Protein AF-A0A7Y5EHY9-F1 (afdb_monomer)

Secondary structure (DSSP, 8-state):
-------PPPHHHHHHHHHHHHHHHHHTTT-HHHHHHHHHS-BGGGTSB-GGGGTTSHHHHHHHHHHHHHHHTT---

InterPro domains:
  IPR011979 Antitoxin Xre [TIGR02293] (18-77)
  IPR024467 Antitoxin Xre/MbcA/ParS-like, toxin-binding domain [PF09722] (24-74)

Solvent-accessible surface area (backbone atoms only — not comparable to full-atom values): 4500 Å² total; per-residue (Å²): 142,80,81,82,75,76,80,72,80,46,74,63,36,52,50,41,46,52,53,51,52,53,54,40,22,58,71,45,77,62,37,59,67,61,27,52,48,56,37,71,34,63,34,71,85,61,77,57,38,26,53,68,81,32,27,86,35,73,70,49,35,46,52,53,50,54,50,49,58,31,52,71,71,70,53,85,120

Foldseek 3Di:
DDDPPPPDQDPQLVVLVVVLLVLLCVLVVNPNVSSVPQQAFQDVQLVGDRVSVQSVDPVSSVSSNVVSVCVSVVNDD

Mean predicted aligned error: 5.39 Å

Nearest PDB structures (foldseek):
  8gug-assembly1_B-2  TM=9.252E-01  e=1.322E-04  Vibrio parahaemolyticus RIMD 2210633
  8gug-assembly1_C-2  TM=9.107E-01  e=3.021E-04  Vibrio parahaemolyticus RIMD 2210633
  6gw6-assembly1_F  TM=8.700E-01  e=5.142E-02  Pseudomonas putida KT2440
  6d0i-assembly2_D  TM=7.897E-01  e=1.044E-01  Sphingobium sp. YBL2

Structure (mmCIF, N/CA/C/O backbone):
data_AF-A0A7Y5EHY9-F1
#
_entry.id   AF-A0A7Y5EHY9-F1
#
loop_
_atom_site.group_PDB
_atom_site.id
_atom_site.type_symbol
_atom_site.label_atom_id
_atom_site.label_alt_id
_atom_site.label_comp_id
_atom_site.label_asym_id
_atom_site.label_entity_id
_atom_site.label_seq_id
_atom_site.pdbx_PDB_ins_code
_atom_site.Cartn_x
_atom_site.Cartn_y
_atom_site.Cartn_z
_atom_site.occupancy
_atom_site.B_iso_or_equiv
_atom_site.auth_seq_id
_atom_site.auth_comp_id
_atom_site.auth_asym_id
_atom_site.auth_atom_id
_atom_site.pdbx_PDB_model_num
ATOM 1 N N . MET A 1 1 ? -36.019 14.600 7.421 1.00 47.66 1 MET A N 1
ATOM 2 C CA . MET A 1 1 ? -35.152 13.970 8.439 1.00 47.66 1 MET A CA 1
ATOM 3 C C . MET A 1 1 ? -34.564 12.690 7.867 1.00 47.66 1 MET A C 1
ATOM 5 O O . MET A 1 1 ? -35.276 11.704 7.834 1.00 47.66 1 MET A O 1
ATOM 9 N N . THR A 1 2 ? -33.297 12.713 7.455 1.00 36.72 2 THR A N 1
ATOM 10 C CA . THR A 1 2 ? -32.321 11.629 7.684 1.00 36.72 2 THR A CA 1
ATOM 11 C C . THR A 1 2 ? -30.943 12.190 7.356 1.00 36.72 2 THR A C 1
ATOM 13 O O . THR A 1 2 ? -30.737 12.842 6.336 1.00 36.72 2 THR A O 1
ATOM 16 N N . LYS A 1 3 ? -30.035 12.048 8.317 1.00 47.56 3 LYS A N 1
ATOM 17 C CA . LYS A 1 3 ? -28.706 12.649 8.344 1.00 47.56 3 LYS A CA 1
ATOM 18 C C . LYS A 1 3 ? -27.825 11.977 7.286 1.00 47.56 3 LYS A C 1
ATOM 20 O O . LYS A 1 3 ? -27.627 10.771 7.365 1.00 47.56 3 LYS A O 1
ATOM 25 N N . GLN A 1 4 ? -27.226 12.744 6.375 1.00 42.16 4 GLN A N 1
ATOM 26 C CA . GLN A 1 4 ? -25.947 12.326 5.801 1.00 42.16 4 GLN A CA 1
ATOM 27 C C . GLN A 1 4 ? -24.878 12.606 6.855 1.00 42.16 4 GLN A C 1
ATOM 29 O O . GLN A 1 4 ? -24.374 13.722 6.976 1.00 42.16 4 GLN A O 1
ATOM 34 N N . VAL A 1 5 ? 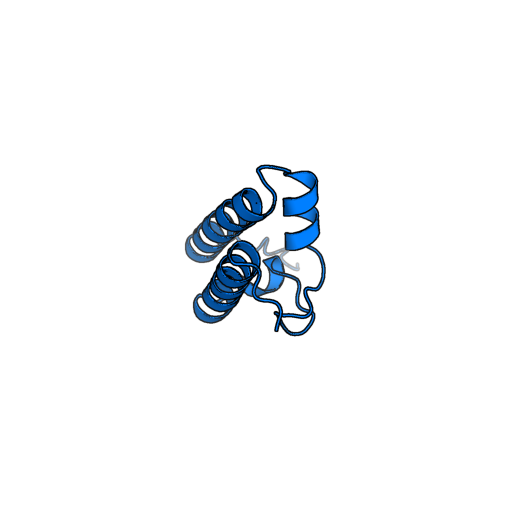-24.577 11.599 7.671 1.00 51.72 5 VAL A N 1
ATOM 35 C CA . VAL A 1 5 ? -23.346 11.602 8.456 1.00 51.72 5 VAL A CA 1
ATOM 36 C C . VAL A 1 5 ? -22.224 11.396 7.444 1.00 51.72 5 VAL A C 1
ATOM 38 O O . VAL A 1 5 ? -21.953 10.277 7.025 1.00 51.72 5 VAL A O 1
ATOM 41 N N . LYS A 1 6 ? -21.607 12.491 6.988 1.00 53.91 6 LYS A N 1
ATOM 42 C CA . LYS A 1 6 ? -20.276 12.425 6.383 1.00 53.91 6 LYS A CA 1
ATOM 43 C C . LYS A 1 6 ? -19.367 11.874 7.477 1.00 53.91 6 LYS A C 1
ATOM 45 O O . LYS A 1 6 ? -19.046 12.605 8.412 1.00 53.91 6 LYS A O 1
ATOM 50 N N . ASN A 1 7 ? -19.057 10.580 7.426 1.00 54.56 7 ASN A N 1
ATOM 51 C CA . ASN A 1 7 ? -18.117 9.987 8.365 1.00 54.56 7 ASN A CA 1
ATOM 52 C C . ASN A 1 7 ? -16.794 10.737 8.212 1.00 54.56 7 ASN A C 1
ATOM 54 O O . ASN A 1 7 ? -16.206 10.785 7.134 1.00 54.56 7 ASN A O 1
ATOM 58 N N . LYS A 1 8 ? -16.394 11.417 9.280 1.00 62.19 8 LYS A N 1
ATOM 59 C CA . LYS A 1 8 ? -15.126 12.126 9.361 1.00 62.19 8 LYS A CA 1
ATOM 60 C C . LYS A 1 8 ? -14.056 11.039 9.457 1.00 62.19 8 LYS A C 1
ATOM 62 O O . LYS A 1 8 ? -14.099 10.274 10.414 1.00 62.19 8 LYS A O 1
ATOM 67 N N . THR A 1 9 ? -13.161 10.944 8.473 1.00 73.94 9 THR A N 1
ATOM 68 C CA . THR A 1 9 ? -11.991 10.055 8.545 1.00 73.94 9 THR A CA 1
ATOM 69 C C . THR A 1 9 ? -11.277 10.316 9.866 1.00 73.94 9 THR A C 1
ATOM 71 O O . THR A 1 9 ? -10.962 11.466 10.184 1.00 73.94 9 THR A O 1
ATOM 74 N N . SER A 1 10 ? -11.101 9.275 10.672 1.00 89.00 10 SER A N 1
ATOM 75 C CA . SER A 1 10 ? -10.422 9.375 11.957 1.00 89.00 10 SER A CA 1
ATOM 76 C C . SER A 1 10 ? -8.940 9.700 11.757 1.00 89.00 10 SER A C 1
ATOM 78 O O . SER A 1 10 ? -8.346 9.399 10.722 1.00 89.00 10 SER A O 1
ATOM 80 N N . GLU A 1 11 ? -8.305 10.288 12.771 1.00 93.06 11 GLU A N 1
ATOM 81 C CA . GLU A 1 11 ? -6.858 10.538 12.746 1.00 93.06 11 GLU A CA 1
ATOM 82 C C . GLU A 1 11 ? -6.056 9.241 12.538 1.00 93.06 11 GLU A C 1
ATOM 84 O O . GLU A 1 11 ? -4.993 9.267 11.926 1.00 93.06 11 GLU A O 1
ATOM 89 N N . ALA A 1 12 ? -6.563 8.101 13.024 1.00 92.88 12 ALA A N 1
ATOM 90 C CA . ALA A 1 12 ? -5.949 6.793 12.811 1.00 92.88 12 ALA A CA 1
ATOM 91 C C . ALA A 1 12 ? -6.024 6.363 11.341 1.00 92.88 12 ALA A C 1
ATOM 93 O O . ALA A 1 12 ? -4.993 6.068 10.746 1.00 92.88 12 ALA A O 1
ATOM 94 N N . GLU A 1 13 ? -7.205 6.427 10.726 1.00 93.31 13 GLU A N 1
ATOM 95 C CA . GLU A 1 13 ? -7.381 6.115 9.301 1.00 93.31 13 GLU A CA 1
ATOM 96 C C . GLU A 1 13 ? -6.540 7.033 8.409 1.00 93.31 13 GLU A C 1
ATOM 98 O O . GLU A 1 13 ? -5.928 6.572 7.448 1.00 93.31 13 GLU A O 1
ATOM 103 N N . LEU A 1 14 ? -6.446 8.325 8.743 1.00 95.94 14 LEU A N 1
ATOM 104 C CA . LEU A 1 14 ? -5.602 9.260 8.003 1.00 95.94 14 LEU A CA 1
ATOM 105 C C . LEU A 1 14 ? -4.112 8.911 8.128 1.00 95.94 14 LEU A C 1
ATOM 107 O O . LEU A 1 14 ? -3.378 9.010 7.143 1.00 95.94 14 LEU A O 1
ATOM 111 N N . ARG A 1 15 ? -3.649 8.513 9.321 1.00 97.25 15 ARG A N 1
ATOM 112 C CA . ARG A 1 15 ? -2.268 8.041 9.522 1.00 97.25 15 ARG A CA 1
ATOM 113 C C . ARG A 1 15 ? -1.995 6.769 8.723 1.00 97.25 15 ARG A C 1
ATOM 115 O O . ARG A 1 15 ? -0.993 6.726 8.014 1.00 97.25 15 ARG A O 1
ATOM 122 N N . ASN A 1 16 ? -2.899 5.795 8.781 1.00 97.88 16 ASN A N 1
ATOM 123 C CA . ASN A 1 16 ? -2.785 4.532 8.050 1.00 97.88 16 ASN A CA 1
ATOM 124 C C . ASN A 1 16 ? -2.743 4.771 6.538 1.00 97.88 16 ASN A C 1
ATOM 126 O O . ASN A 1 16 ? -1.853 4.270 5.855 1.00 97.88 16 ASN A O 1
ATOM 130 N N . TYR A 1 17 ? -3.639 5.620 6.025 1.00 97.81 17 TYR A N 1
ATOM 131 C CA . TYR A 1 17 ? -3.646 6.019 4.621 1.00 97.81 17 TYR A CA 1
ATOM 132 C C . TYR A 1 17 ? -2.328 6.657 4.186 1.00 97.81 17 TYR A C 1
ATOM 134 O O . TYR A 1 17 ? -1.770 6.264 3.166 1.00 97.81 17 TYR A O 1
ATOM 142 N N . LYS A 1 18 ? -1.793 7.606 4.964 1.00 98.25 18 LYS A N 1
ATOM 143 C CA . LYS A 1 18 ? -0.515 8.257 4.641 1.00 98.25 18 LYS A CA 1
ATOM 144 C C . LYS A 1 18 ? 0.652 7.270 4.628 1.00 98.25 18 LYS A C 1
ATOM 146 O O . LYS A 1 18 ? 1.483 7.348 3.730 1.00 98.25 18 LYS A O 1
ATOM 151 N N . ALA A 1 19 ? 0.705 6.350 5.592 1.00 98.38 19 ALA A N 1
ATOM 152 C CA . ALA A 1 19 ? 1.753 5.335 5.660 1.00 98.38 19 ALA A CA 1
ATOM 153 C C . ALA A 1 19 ? 1.718 4.408 4.435 1.00 98.38 19 ALA A C 1
ATOM 155 O O . ALA A 1 19 ? 2.734 4.222 3.768 1.00 98.38 19 ALA A O 1
ATOM 156 N N . VAL A 1 20 ? 0.535 3.892 4.095 1.00 98.62 20 VAL A N 1
ATOM 157 C CA . VAL A 1 20 ? 0.357 2.982 2.957 1.00 98.62 20 VAL A CA 1
ATOM 158 C C . VAL A 1 20 ? 0.551 3.697 1.619 1.00 98.62 20 VAL A C 1
ATOM 160 O O . VAL A 1 20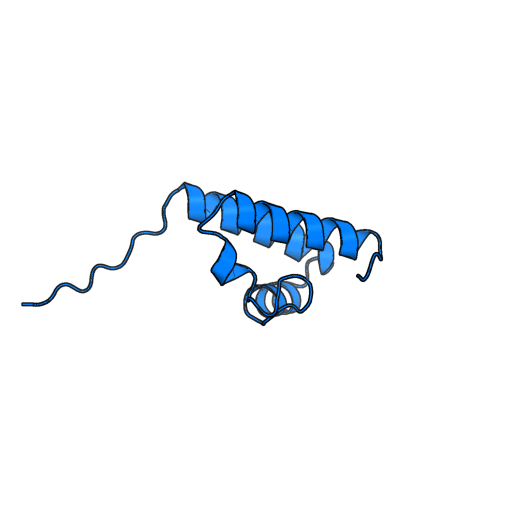 ? 1.190 3.140 0.733 1.00 98.62 20 VAL A O 1
ATOM 163 N N . GLN A 1 21 ? 0.071 4.935 1.462 1.00 98.62 21 GLN A N 1
ATOM 164 C CA . GLN A 1 21 ? 0.305 5.721 0.248 1.00 98.62 21 GLN A CA 1
ATOM 165 C C . GLN A 1 21 ? 1.798 5.979 0.027 1.00 98.62 21 GLN A C 1
ATOM 167 O O . GLN A 1 21 ? 2.267 5.854 -1.099 1.00 98.62 21 GLN A O 1
ATOM 172 N N . PHE A 1 22 ? 2.541 6.326 1.083 1.00 98.56 22 PHE A N 1
ATOM 173 C CA . PHE A 1 22 ? 3.981 6.552 0.986 1.00 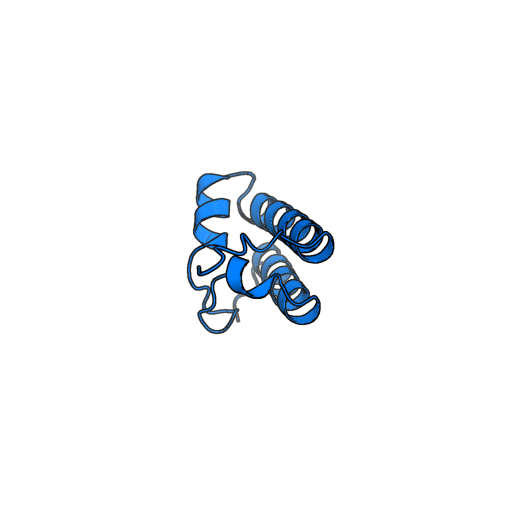98.56 22 PHE A CA 1
ATOM 174 C C . PHE A 1 22 ? 4.729 5.272 0.596 1.00 98.56 22 PHE A C 1
ATOM 176 O O . PHE A 1 22 ? 5.528 5.293 -0.334 1.00 98.56 22 PHE A O 1
ATOM 183 N N . ALA A 1 23 ? 4.427 4.149 1.253 1.00 98.56 23 ALA A N 1
ATOM 184 C CA . ALA A 1 23 ? 5.042 2.863 0.932 1.00 98.56 23 ALA A CA 1
ATOM 185 C C . ALA A 1 23 ? 4.713 2.410 -0.502 1.00 98.56 23 ALA A C 1
ATOM 187 O O . ALA A 1 23 ? 5.606 2.046 -1.258 1.00 98.56 23 ALA A O 1
ATOM 188 N N . ALA A 1 24 ? 3.448 2.510 -0.918 1.00 98.56 24 ALA A N 1
ATOM 189 C CA . ALA A 1 24 ? 3.043 2.175 -2.280 1.00 98.56 24 ALA A CA 1
ATOM 190 C C . ALA A 1 24 ? 3.700 3.105 -3.314 1.00 98.56 24 ALA A C 1
ATOM 192 O O . ALA A 1 24 ? 4.132 2.641 -4.363 1.00 98.56 24 ALA A O 1
ATOM 193 N N . SER A 1 25 ? 3.844 4.397 -3.005 1.00 98.56 25 SER A N 1
ATOM 194 C CA . SER A 1 25 ? 4.581 5.324 -3.865 1.00 98.56 25 SER A CA 1
ATOM 195 C C . SER A 1 25 ? 6.030 4.893 -4.064 1.00 98.56 25 SER A C 1
ATOM 197 O O . SER A 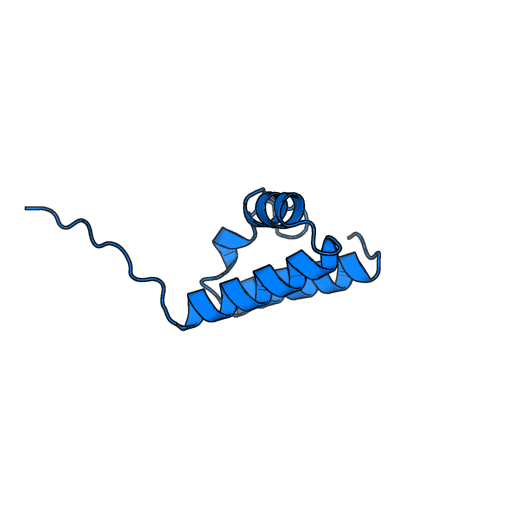1 25 ? 6.536 5.053 -5.168 1.00 98.56 25 SER A O 1
ATOM 199 N N . ASN A 1 26 ? 6.699 4.355 -3.042 1.00 98.12 26 ASN A N 1
ATOM 200 C CA . ASN A 1 26 ? 8.068 3.853 -3.186 1.00 98.12 26 ASN A CA 1
ATOM 201 C C . ASN A 1 26 ? 8.112 2.577 -4.034 1.00 98.12 26 ASN A C 1
ATOM 203 O O . ASN A 1 26 ? 8.942 2.487 -4.932 1.00 98.12 26 ASN A O 1
ATOM 207 N N . LEU A 1 27 ? 7.174 1.646 -3.821 1.00 97.88 27 LEU A N 1
ATOM 208 C CA . LEU A 1 27 ? 7.042 0.426 -4.627 1.00 97.88 27 LEU A CA 1
ATOM 209 C C . LEU A 1 27 ? 6.892 0.715 -6.130 1.00 97.88 27 LEU A C 1
ATOM 211 O O . LEU A 1 27 ? 7.350 -0.070 -6.956 1.00 97.88 27 LEU A O 1
ATOM 215 N N . PHE A 1 28 ? 6.239 1.823 -6.484 1.00 98.06 28 PHE A N 1
ATOM 216 C CA . PHE A 1 28 ? 6.036 2.253 -7.869 1.00 98.06 28 PHE A CA 1
ATOM 217 C C . PHE A 1 28 ? 6.990 3.374 -8.313 1.00 98.06 28 PHE A C 1
ATOM 219 O O . PHE A 1 28 ?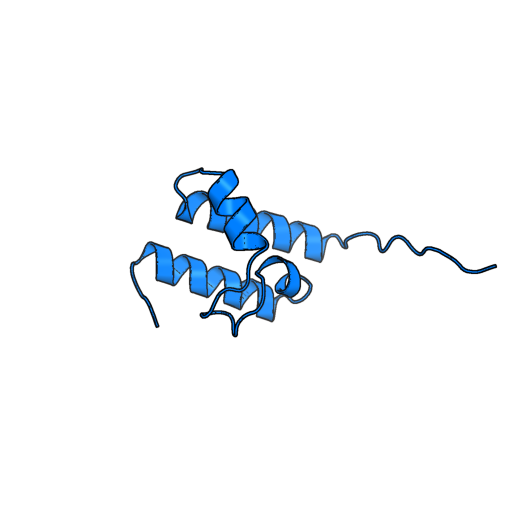 6.665 4.105 -9.245 1.00 98.06 28 PHE A O 1
ATOM 226 N N . ASP A 1 29 ? 8.141 3.548 -7.654 1.00 97.94 29 ASP A N 1
ATOM 227 C CA . ASP A 1 29 ? 9.171 4.536 -8.022 1.00 97.94 29 ASP A CA 1
ATOM 228 C C . ASP A 1 29 ? 8.642 5.982 -8.163 1.00 97.94 29 ASP A C 1
ATOM 230 O O . ASP A 1 29 ? 9.101 6.779 -8.983 1.00 97.94 29 ASP A O 1
ATOM 234 N N . GLY A 1 30 ? 7.640 6.341 -7.361 1.00 98.00 30 GLY A N 1
ATOM 235 C CA . GLY A 1 30 ? 6.984 7.647 -7.392 1.00 98.00 30 GLY A CA 1
ATOM 236 C C . GLY A 1 30 ? 5.901 7.802 -8.465 1.00 98.00 30 GLY A C 1
ATOM 237 O O . GLY A 1 30 ? 5.330 8.890 -8.584 1.00 98.00 30 GLY A O 1
ATOM 238 N N . ASP A 1 31 ? 5.572 6.757 -9.231 1.00 98.50 31 ASP A N 1
ATOM 239 C CA . ASP A 1 31 ? 4.439 6.780 -10.157 1.00 98.50 31 ASP A CA 1
ATOM 240 C C . ASP A 1 31 ? 3.120 6.832 -9.372 1.00 98.50 31 ASP A C 1
ATOM 242 O O . ASP A 1 31 ? 2.563 5.830 -8.909 1.00 98.50 31 ASP A O 1
ATOM 246 N N . MET A 1 32 ? 2.593 8.048 -9.235 1.00 97.62 32 MET A N 1
ATOM 247 C CA . MET A 1 32 ? 1.353 8.302 -8.511 1.00 97.62 32 MET A CA 1
ATOM 248 C C . MET A 1 32 ? 0.116 7.727 -9.208 1.00 97.62 32 MET A C 1
ATOM 250 O O . MET A 1 32 ? -0.876 7.458 -8.529 1.00 97.62 32 MET A O 1
ATOM 254 N N . ALA A 1 33 ? 0.144 7.515 -10.528 1.00 98.44 33 ALA A N 1
ATOM 255 C CA . ALA A 1 33 ? -0.966 6.890 -11.242 1.00 98.44 33 ALA A CA 1
ATOM 256 C C . ALA A 1 33 ? -1.013 5.387 -10.942 1.00 98.44 33 ALA A C 1
ATOM 258 O O . ALA A 1 33 ? -2.079 4.868 -10.602 1.00 98.44 33 ALA A O 1
ATOM 259 N N . ALA A 1 34 ? 0.139 4.712 -10.986 1.00 98.38 34 ALA A N 1
ATOM 260 C CA . ALA A 1 34 ? 0.266 3.313 -10.583 1.00 98.38 34 ALA A CA 1
ATOM 261 C C . ALA A 1 34 ? -0.059 3.123 -9.094 1.00 98.38 34 ALA A C 1
ATOM 263 O O . ALA A 1 34 ? -0.857 2.253 -8.747 1.00 98.38 34 ALA A O 1
ATOM 264 N N . THR A 1 35 ? 0.454 4.007 -8.232 1.00 98.62 35 THR A N 1
ATOM 265 C CA . THR A 1 35 ? 0.149 4.031 -6.793 1.00 98.62 35 THR A CA 1
ATOM 266 C C . THR A 1 35 ? -1.350 4.152 -6.550 1.00 98.62 35 THR A C 1
ATOM 268 O O . THR A 1 35 ? -1.940 3.340 -5.840 1.00 98.62 35 THR A O 1
ATOM 271 N N . HIS A 1 36 ? -2.002 5.142 -7.167 1.00 98.50 36 HIS A N 1
ATOM 272 C CA . HIS A 1 36 ? -3.440 5.336 -7.016 1.00 98.50 36 HIS A CA 1
ATOM 273 C C . HIS A 1 36 ? -4.229 4.128 -7.530 1.00 98.50 36 HIS A C 1
ATOM 275 O O . HIS A 1 36 ? -5.183 3.704 -6.879 1.00 98.50 36 HIS A O 1
ATOM 281 N N . LYS A 1 37 ? -3.839 3.561 -8.676 1.00 98.62 37 LYS A N 1
ATOM 282 C CA . LYS A 1 37 ? -4.475 2.364 -9.228 1.00 98.62 37 LYS A CA 1
ATOM 283 C C . LYS A 1 37 ? -4.373 1.189 -8.255 1.00 98.62 37 LYS A C 1
ATOM 285 O O . LYS A 1 37 ? -5.398 0.632 -7.880 1.00 98.62 37 LYS A O 1
ATOM 290 N N . TRP A 1 38 ? -3.169 0.874 -7.783 1.00 98.44 38 TRP A N 1
ATOM 291 C CA . TRP A 1 38 ? -2.929 -0.236 -6.861 1.00 98.44 38 TRP A CA 1
ATOM 292 C C . TRP A 1 38 ? -3.687 -0.081 -5.540 1.00 98.44 38 TRP A C 1
ATOM 294 O O . TRP A 1 38 ? -4.262 -1.044 -5.048 1.00 98.44 38 TRP A O 1
ATOM 304 N N . LEU A 1 39 ? -3.763 1.138 -4.994 1.00 98.69 39 LEU A N 1
ATOM 305 C CA . LEU A 1 39 ? -4.514 1.407 -3.765 1.00 98.69 39 LEU A CA 1
ATOM 306 C C . LEU A 1 39 ? -6.022 1.134 -3.903 1.00 98.69 39 LEU A C 1
ATOM 308 O O . LEU A 1 39 ? -6.662 0.778 -2.913 1.00 98.69 39 LEU A O 1
ATOM 312 N N . ASN A 1 40 ? -6.589 1.317 -5.099 1.00 98.62 40 ASN A N 1
ATOM 313 C CA . ASN A 1 40 ? -8.033 1.254 -5.343 1.00 98.62 40 ASN A CA 1
ATOM 314 C C . ASN A 1 40 ? -8.503 -0.038 -6.035 1.00 98.62 40 ASN A C 1
ATOM 316 O O . ASN A 1 40 ? -9.710 -0.258 -6.130 1.00 98.62 40 ASN A O 1
ATOM 320 N N . GLU A 1 41 ? -7.594 -0.888 -6.509 1.00 98.50 41 GLU A N 1
ATOM 321 C CA . GLU A 1 41 ? -7.929 -2.152 -7.170 1.00 98.50 41 GLU A CA 1
ATOM 322 C C . GLU A 1 41 ? -7.713 -3.362 -6.245 1.00 98.50 41 GLU A C 1
ATOM 324 O O . GLU A 1 41 ? -6.843 -3.322 -5.374 1.00 98.50 41 GLU A O 1
ATOM 329 N N . PRO A 1 42 ? -8.491 -4.449 -6.410 1.00 98.44 42 PRO A N 1
ATOM 330 C CA . PRO A 1 42 ? -8.246 -5.719 -5.731 1.00 98.44 42 PRO A CA 1
ATOM 331 C C . PRO A 1 42 ? -6.812 -6.223 -5.913 1.00 98.44 42 PRO A C 1
ATOM 333 O O . PRO A 1 42 ? -6.315 -6.310 -7.036 1.00 98.44 42 PRO A O 1
ATOM 336 N N . VAL A 1 43 ? -6.171 -6.615 -4.812 1.00 97.44 43 VAL A N 1
ATOM 337 C CA . VAL A 1 43 ? -4.830 -7.208 -4.826 1.00 97.44 43 VAL A CA 1
ATOM 338 C C . VAL A 1 43 ? -4.916 -8.654 -4.347 1.00 97.44 43 VAL A C 1
ATOM 340 O O . VAL A 1 43 ? -5.323 -8.916 -3.217 1.00 97.44 43 VAL A O 1
ATOM 343 N N . TYR A 1 44 ? -4.483 -9.597 -5.188 1.00 95.25 44 TYR A N 1
ATOM 344 C CA . TYR A 1 44 ? -4.541 -11.038 -4.900 1.00 95.25 44 TYR A CA 1
ATOM 345 C C . TYR A 1 44 ? -3.893 -11.407 -3.552 1.00 95.25 44 TYR A C 1
ATOM 347 O O . TYR A 1 44 ? -4.495 -12.095 -2.731 1.00 95.25 44 TYR A O 1
ATOM 355 N N . GLY A 1 45 ? -2.706 -10.858 -3.263 1.00 95.25 45 GLY A N 1
ATOM 356 C CA . GLY A 1 45 ? -1.992 -11.075 -1.996 1.00 95.25 45 GLY A CA 1
ATOM 357 C C . GLY A 1 45 ? -2.686 -10.510 -0.746 1.00 95.25 45 GLY A C 1
ATOM 358 O O . GLY A 1 45 ? -2.207 -10.739 0.361 1.00 95.25 45 GLY A O 1
ATOM 359 N N . LEU A 1 46 ? -3.798 -9.786 -0.913 1.00 96.94 46 LEU A N 1
ATOM 360 C CA . LEU A 1 46 ? -4.652 -9.247 0.152 1.00 96.94 46 LEU A CA 1
ATOM 361 C C . LEU A 1 46 ? -6.045 -9.906 0.173 1.00 96.94 46 LEU A C 1
ATOM 363 O O . LEU A 1 46 ? -6.986 -9.358 0.750 1.00 96.94 46 LEU A O 1
ATOM 367 N N . GLY A 1 47 ? -6.200 -11.069 -0.470 1.00 96.31 47 GLY A N 1
ATOM 368 C CA . GLY A 1 47 ? -7.485 -11.766 -0.565 1.00 96.31 47 GLY A CA 1
ATOM 369 C C . GLY A 1 47 ? -8.505 -11.001 -1.409 1.00 96.31 47 GLY A C 1
ATOM 370 O O . GLY A 1 47 ? -9.661 -10.880 -1.008 1.00 96.31 47 GLY A O 1
ATOM 371 N N . ASP A 1 48 ? -8.052 -10.430 -2.529 1.00 97.12 48 ASP A N 1
ATOM 372 C CA . ASP A 1 48 ? -8.856 -9.658 -3.488 1.00 97.12 48 ASP A CA 1
ATOM 373 C C . ASP A 1 48 ? -9.544 -8.415 -2.893 1.00 97.12 48 ASP A C 1
ATOM 375 O O . ASP A 1 48 ? -10.525 -7.891 -3.425 1.00 97.12 48 ASP A O 1
ATOM 379 N N . LYS A 1 49 ? -9.002 -7.889 -1.791 1.00 98.19 49 LYS A N 1
ATOM 380 C CA . LYS A 1 49 ? -9.385 -6.584 -1.248 1.00 98.19 49 LYS A CA 1
ATOM 381 C C . LYS A 1 49 ? -8.539 -5.480 -1.876 1.00 98.19 49 LYS A C 1
ATOM 383 O O . LYS A 1 49 ? -7.346 -5.656 -2.119 1.00 98.19 49 LYS A O 1
ATOM 388 N N . ALA A 1 50 ? -9.157 -4.321 -2.092 1.00 98.38 50 ALA A N 1
ATOM 389 C CA . ALA A 1 50 ? -8.418 -3.100 -2.389 1.00 98.38 50 ALA A CA 1
ATOM 390 C C . ALA A 1 50 ? -7.735 -2.579 -1.109 1.00 98.38 50 ALA A C 1
ATOM 392 O O . ALA A 1 50 ? -8.407 -2.524 -0.071 1.00 98.38 50 ALA A O 1
ATOM 393 N N . PRO A 1 51 ? -6.462 -2.143 -1.161 1.00 98.50 51 PRO A N 1
ATOM 394 C CA . PRO A 1 51 ? -5.744 -1.613 -0.004 1.00 98.50 51 PRO A CA 1
ATOM 395 C C . PRO A 1 51 ? -6.513 -0.539 0.771 1.00 98.50 51 PRO A C 1
ATOM 397 O O . PRO A 1 51 ? -6.559 -0.601 1.995 1.00 98.50 51 PRO A O 1
ATOM 400 N N . VAL A 1 52 ? -7.187 0.404 0.096 1.00 98.06 52 VAL A N 1
ATOM 401 C CA . VAL A 1 52 ? -7.967 1.464 0.774 1.00 98.06 52 VAL A CA 1
ATOM 402 C C . VAL A 1 52 ? -9.092 0.935 1.666 1.00 98.06 52 VAL A C 1
ATOM 404 O O . VAL A 1 52 ? -9.437 1.583 2.652 1.00 98.06 52 VAL A O 1
ATOM 407 N N . ASN A 1 53 ? -9.631 -0.250 1.372 1.00 97.94 53 ASN A N 1
ATOM 408 C CA . ASN A 1 53 ? -10.707 -0.861 2.156 1.00 97.94 53 ASN A CA 1
ATOM 409 C C . ASN A 1 53 ? -10.201 -1.539 3.441 1.00 97.94 53 ASN A C 1
ATOM 411 O O . ASN A 1 53 ? -11.012 -1.999 4.237 1.00 97.94 53 ASN A O 1
ATOM 415 N N . MET A 1 54 ? -8.882 -1.613 3.637 1.00 98.00 54 MET A N 1
ATOM 416 C CA . MET A 1 54 ? -8.232 -2.287 4.767 1.00 98.00 54 MET A CA 1
ATOM 417 C C . MET A 1 54 ? -7.716 -1.307 5.836 1.00 98.00 54 MET A C 1
ATOM 419 O O . MET A 1 54 ? -7.300 -1.712 6.918 1.00 98.00 54 ME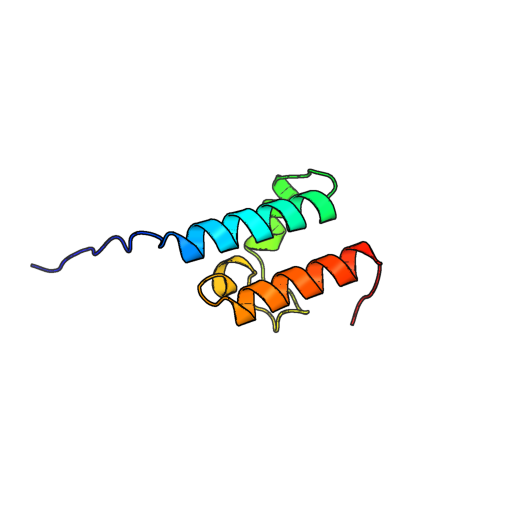T A O 1
ATOM 423 N N . LEU A 1 55 ? -7.734 0.003 5.567 1.00 97.62 55 LEU A N 1
ATOM 424 C CA . LEU A 1 55 ? -6.969 0.982 6.359 1.00 97.62 55 LEU A CA 1
ATOM 425 C C . LEU A 1 55 ? -7.669 1.464 7.638 1.00 97.62 55 LEU A C 1
ATOM 427 O O . LEU A 1 55 ? -7.098 2.247 8.400 1.00 97.62 55 LEU A O 1
ATOM 431 N N . SER A 1 56 ? -8.886 0.987 7.903 1.00 94.94 56 SER A N 1
ATOM 432 C CA . SER A 1 56 ? -9.609 1.243 9.155 1.00 94.94 56 SER A CA 1
ATOM 433 C C . SER A 1 56 ? -9.134 0.376 10.323 1.00 94.94 56 SER A C 1
ATOM 435 O O . SER A 1 56 ? -9.486 0.648 11.468 1.00 94.94 56 SER A O 1
ATOM 437 N N . SER A 1 57 ? -8.342 -0.664 10.052 1.00 95.06 57 SER A N 1
ATOM 438 C CA . SER A 1 57 ? -7.782 -1.576 11.050 1.00 95.06 57 SER A CA 1
ATOM 439 C C . SER A 1 57 ? -6.260 -1.500 11.027 1.00 95.06 57 SER A C 1
ATOM 441 O O . SER 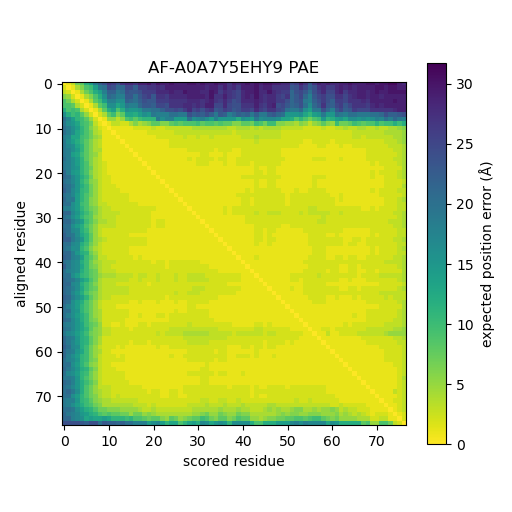A 1 57 ? -5.653 -1.599 9.963 1.00 95.06 57 SER A O 1
ATOM 443 N N . GLU A 1 58 ? -5.620 -1.355 12.190 1.00 95.62 58 GLU A N 1
ATOM 444 C CA . GLU A 1 58 ? -4.152 -1.390 12.288 1.00 95.62 58 GLU A CA 1
ATOM 445 C C . GLU A 1 58 ? -3.593 -2.739 11.818 1.00 95.62 58 GLU A C 1
ATOM 447 O O . GLU A 1 58 ? -2.602 -2.781 11.095 1.00 95.62 58 GLU A O 1
ATOM 452 N N . THR A 1 59 ? -4.269 -3.842 12.157 1.00 97.88 59 THR A N 1
ATOM 453 C CA . THR A 1 59 ? -3.863 -5.187 11.734 1.00 97.88 59 THR A CA 1
ATOM 454 C C . THR A 1 59 ? -3.930 -5.346 10.220 1.00 97.88 59 THR A C 1
ATOM 456 O O . THR A 1 59 ? -2.976 -5.827 9.617 1.00 97.88 59 THR A O 1
ATOM 459 N N . GLU A 1 60 ? -5.031 -4.931 9.588 1.00 98.00 60 GLU A N 1
ATOM 460 C CA . GLU A 1 60 ? -5.146 -5.029 8.129 1.00 98.00 60 GLU A CA 1
ATOM 461 C C . GLU A 1 60 ? -4.216 -4.021 7.429 1.00 98.00 60 GLU A C 1
ATOM 463 O O . GLU A 1 60 ? -3.629 -4.347 6.404 1.00 98.00 60 GLU A O 1
ATOM 468 N N . THR A 1 61 ? -3.973 -2.844 8.015 1.00 98.56 61 THR A N 1
ATOM 469 C CA . THR A 1 61 ? -2.960 -1.892 7.520 1.00 98.56 61 THR A CA 1
ATOM 470 C C . THR A 1 61 ? -1.566 -2.520 7.512 1.00 98.56 61 THR A C 1
ATOM 472 O O . THR A 1 61 ? -0.850 -2.403 6.518 1.00 98.56 61 THR A O 1
ATOM 475 N N . GLN A 1 62 ? -1.188 -3.228 8.581 1.00 98.56 62 GLN A N 1
ATOM 476 C CA . GLN A 1 62 ? 0.099 -3.919 8.645 1.00 98.56 62 GLN A CA 1
ATOM 477 C C . GLN A 1 62 ? 0.211 -5.004 7.568 1.00 98.56 62 GLN A C 1
ATOM 479 O O . GLN A 1 62 ? 1.251 -5.107 6.932 1.00 98.56 62 GLN A O 1
ATOM 484 N N . GLN A 1 63 ? -0.868 -5.741 7.278 1.00 98.44 63 GLN A N 1
ATOM 485 C CA . GLN A 1 63 ? -0.876 -6.725 6.185 1.00 98.44 6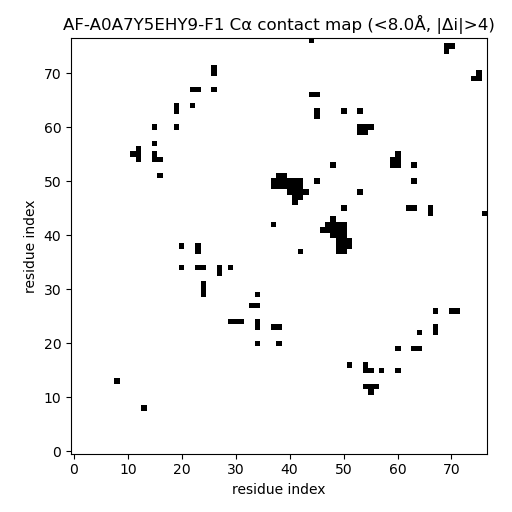3 GLN A CA 1
ATOM 486 C C . GLN A 1 63 ? -0.583 -6.087 4.820 1.00 98.44 63 GLN A C 1
ATOM 488 O O . GLN A 1 63 ? 0.146 -6.665 4.014 1.00 98.44 63 GLN A O 1
ATOM 493 N N . VAL A 1 64 ? -1.126 -4.892 4.561 1.00 98.56 64 VAL A N 1
ATOM 494 C CA . VAL A 1 64 ? -0.831 -4.139 3.333 1.00 98.56 64 VAL A CA 1
ATOM 495 C C . VAL A 1 64 ? 0.650 -3.752 3.277 1.00 98.56 64 VAL A C 1
ATOM 497 O O . VAL A 1 64 ? 1.294 -3.952 2.248 1.00 98.56 64 VAL A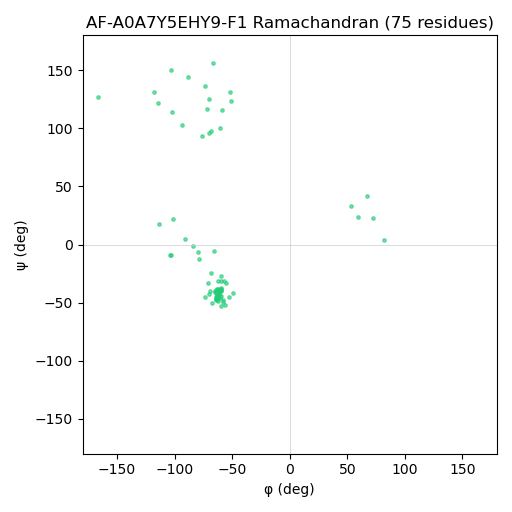 O 1
ATOM 500 N N . LEU A 1 65 ? 1.204 -3.235 4.377 1.00 98.62 65 LEU A N 1
ATOM 501 C CA . LEU A 1 65 ? 2.614 -2.838 4.462 1.00 98.62 65 LEU A CA 1
ATOM 502 C C . LEU A 1 65 ? 3.566 -4.034 4.314 1.00 98.62 65 LEU A C 1
ATOM 504 O O . LEU A 1 65 ? 4.553 -3.943 3.587 1.00 98.62 65 LEU A O 1
ATOM 508 N N . ASP A 1 66 ? 3.246 -5.167 4.937 1.00 98.44 66 ASP A N 1
ATOM 509 C CA . ASP A 1 66 ? 4.030 -6.401 4.838 1.00 98.44 66 ASP A CA 1
ATOM 510 C C . ASP A 1 66 ? 4.044 -6.941 3.402 1.00 98.44 66 ASP A C 1
ATOM 512 O O . ASP A 1 66 ? 5.075 -7.414 2.915 1.00 98.44 66 ASP A O 1
ATOM 516 N N . LEU A 1 67 ? 2.908 -6.856 2.695 1.00 98.44 67 LEU A N 1
ATOM 517 C CA . LEU A 1 67 ? 2.851 -7.206 1.279 1.00 98.44 67 LEU A CA 1
ATOM 518 C C . LEU A 1 67 ? 3.728 -6.269 0.441 1.00 98.44 67 LEU A C 1
ATOM 520 O O . LEU A 1 67 ? 4.470 -6.760 -0.405 1.00 98.44 67 LEU A O 1
ATOM 524 N N . ILE A 1 68 ? 3.676 -4.954 0.675 1.00 98.19 68 ILE A N 1
ATOM 525 C CA . ILE A 1 68 ? 4.523 -3.991 -0.046 1.00 98.19 68 ILE A CA 1
ATOM 526 C C . ILE A 1 68 ? 6.004 -4.330 0.150 1.00 98.19 68 ILE A C 1
ATOM 528 O O . ILE A 1 68 ? 6.712 -4.493 -0.841 1.00 98.19 68 ILE A O 1
ATOM 532 N N . GLY A 1 69 ? 6.454 -4.539 1.392 1.00 97.81 69 GLY A N 1
ATOM 533 C CA . GLY A 1 69 ? 7.855 -4.878 1.666 1.00 97.81 69 GLY A CA 1
ATOM 534 C C . GLY A 1 69 ? 8.301 -6.172 0.977 1.00 97.81 69 GLY A C 1
ATOM 535 O O . GLY A 1 69 ? 9.406 -6.264 0.446 1.00 97.81 69 GLY A O 1
ATOM 536 N N . ARG A 1 70 ? 7.424 -7.179 0.898 1.00 97.06 70 ARG A N 1
ATOM 537 C CA . ARG A 1 70 ? 7.694 -8.395 0.114 1.00 97.06 70 ARG A CA 1
ATOM 538 C C . ARG A 1 70 ? 7.839 -8.108 -1.380 1.00 97.06 70 ARG A C 1
ATOM 540 O O . ARG A 1 70 ? 8.758 -8.642 -1.997 1.00 97.06 70 ARG A O 1
ATOM 547 N N . LEU A 1 71 ? 6.960 -7.285 -1.954 1.00 96.50 71 LEU A N 1
ATOM 548 C CA . LEU A 1 71 ? 7.004 -6.926 -3.374 1.00 96.50 71 LEU A CA 1
ATOM 549 C C . LEU A 1 71 ? 8.267 -6.126 -3.724 1.00 96.50 71 LEU A C 1
ATOM 551 O O . LEU A 1 71 ? 8.890 -6.423 -4.740 1.00 96.50 71 LEU A O 1
ATOM 555 N N . GLU A 1 72 ? 8.698 -5.200 -2.863 1.00 94.56 72 GLU A N 1
ATOM 556 C CA . GLU A 1 72 ? 9.963 -4.456 -3.015 1.00 94.56 72 GLU A CA 1
ATOM 557 C C . GLU A 1 72 ? 11.189 -5.388 -3.044 1.00 94.56 72 GLU A C 1
ATOM 559 O O . GLU A 1 72 ? 12.169 -5.129 -3.740 1.00 94.56 72 GLU A O 1
ATOM 564 N N . HIS A 1 73 ? 11.122 -6.516 -2.332 1.00 94.81 73 HIS A N 1
ATOM 565 C CA . HIS A 1 73 ? 12.156 -7.553 -2.336 1.00 94.81 73 HIS A CA 1
ATOM 566 C C . HIS A 1 73 ? 11.951 -8.648 -3.401 1.00 94.81 73 HIS A C 1
ATOM 568 O O . HIS A 1 73 ? 12.712 -9.617 -3.433 1.00 94.81 73 HIS A O 1
ATOM 574 N N . GLY A 1 74 ? 10.948 -8.519 -4.277 1.00 92.56 74 GLY A N 1
ATOM 575 C CA . GLY A 1 74 ? 10.663 -9.488 -5.342 1.00 92.56 74 GLY A CA 1
ATOM 576 C C . GLY A 1 74 ? 10.064 -10.814 -4.856 1.00 92.56 74 GLY A C 1
ATOM 577 O O . GLY A 1 74 ? 10.182 -11.833 -5.538 1.00 92.56 74 GLY A O 1
ATOM 578 N N . VAL A 1 75 ? 9.434 -10.830 -3.678 1.00 93.25 75 VAL A N 1
ATOM 579 C CA . VAL A 1 75 ? 8.787 -12.014 -3.097 1.00 93.25 75 VAL A CA 1
ATOM 580 C C . VAL A 1 75 ? 7.301 -12.042 -3.469 1.00 93.25 75 VAL A C 1
ATOM 582 O O . VAL A 1 75 ? 6.474 -11.355 -2.866 1.00 93.25 75 VAL A O 1
ATOM 585 N N . PHE A 1 76 ? 6.951 -12.894 -4.434 1.00 83.81 76 PHE A N 1
ATOM 586 C CA . PHE A 1 76 ? 5.577 -13.124 -4.890 1.00 83.81 76 PHE A CA 1
ATOM 587 C C . PHE A 1 76 ? 5.050 -14.438 -4.294 1.00 83.81 76 PHE A C 1
ATOM 589 O O . PHE A 1 76 ? 5.577 -15.506 -4.599 1.00 83.81 76 PHE A O 1
ATOM 596 N N . SER A 1 77 ? 4.043 -14.374 -3.421 1.00 66.12 77 SER A N 1
ATOM 597 C CA . SER A 1 77 ? 3.438 -15.549 -2.771 1.00 66.12 77 SER A CA 1
ATOM 598 C C . SER A 1 77 ? 2.007 -15.275 -2.343 1.00 66.12 77 SER A C 1
ATOM 600 O O . SER A 1 77 ? 1.808 -14.177 -1.762 1.00 66.12 77 SER A O 1
#

Radius of gyration: 13.72 Å; Cα contacts (8 Å, |Δi|>4): 71; chains: 1; bounding box: 47×30×24 Å

Sequence (77 aa):
MTKQVKNKTSEAELRNYKAVQFAASNLFDGDMAATHKWLNEPVYGLGDKAPVNMLSSETETQQVLDLIGRLEHGVFS

Organism: NCBI:txid2740584

pLDDT: mean 91.4, std 15.26, range [36.72, 98.69]